Protein AF-A0A150H6I9-F1 (afdb_monomer)

Structure (mmCIF, N/CA/C/O backbone):
data_AF-A0A150H6I9-F1
#
_entry.id   AF-A0A150H6I9-F1
#
loop_
_atom_site.group_PDB
_atom_site.id
_atom_site.type_symbol
_atom_site.label_atom_id
_atom_site.label_alt_id
_atom_site.label_comp_id
_atom_site.label_asym_id
_atom_site.label_entity_id
_atom_site.label_seq_id
_atom_site.pdbx_PDB_ins_code
_atom_site.Cartn_x
_atom_site.Cartn_y
_atom_site.Cartn_z
_atom_site.occupancy
_atom_site.B_iso_or_equiv
_atom_site.auth_seq_id
_atom_site.auth_comp_id
_atom_site.auth_asym_id
_atom_site.auth_atom_id
_atom_site.pdbx_PDB_model_num
ATOM 1 N N . MET A 1 1 ? 2.394 -15.040 10.102 1.00 65.06 1 MET A N 1
ATOM 2 C CA . MET A 1 1 ? 3.497 -14.234 9.545 1.00 65.06 1 MET A CA 1
ATOM 3 C C . MET A 1 1 ? 4.115 -13.392 10.654 1.00 65.06 1 MET A C 1
ATOM 5 O O . MET A 1 1 ? 3.373 -12.734 11.379 1.00 65.06 1 MET A O 1
ATOM 9 N N . ILE A 1 2 ? 5.431 -13.483 10.847 1.00 77.44 2 ILE A N 1
ATOM 10 C CA . ILE A 1 2 ? 6.166 -12.735 11.880 1.00 77.44 2 ILE A CA 1
ATOM 11 C C . ILE A 1 2 ? 6.470 -11.337 11.330 1.00 77.44 2 ILE A C 1
ATOM 13 O O . ILE A 1 2 ? 6.772 -11.196 10.150 1.00 77.44 2 ILE A O 1
ATOM 17 N N . LYS A 1 3 ? 6.343 -10.303 12.168 1.00 82.38 3 LYS A N 1
ATOM 18 C CA . LYS A 1 3 ? 6.707 -8.933 11.793 1.00 82.38 3 LYS A CA 1
ATOM 19 C C . LYS A 1 3 ? 8.233 -8.855 11.637 1.00 82.38 3 LYS A C 1
ATOM 21 O O . LYS A 1 3 ? 8.908 -9.166 12.619 1.00 82.38 3 LYS A O 1
ATOM 26 N N . PRO A 1 4 ? 8.759 -8.433 10.479 1.00 81.88 4 PRO A N 1
ATOM 27 C CA . PRO A 1 4 ? 10.196 -8.332 10.296 1.00 81.88 4 PRO A CA 1
ATOM 28 C C . PRO A 1 4 ? 10.780 -7.176 11.121 1.00 81.88 4 PRO A C 1
ATOM 30 O O . PRO A 1 4 ? 10.082 -6.216 11.472 1.00 81.88 4 PRO A O 1
ATOM 33 N N . ASP A 1 5 ? 12.058 -7.301 11.462 1.00 80.50 5 ASP A N 1
ATOM 34 C CA . ASP A 1 5 ? 12.879 -6.290 12.140 1.00 80.50 5 ASP A CA 1
ATOM 35 C C . ASP A 1 5 ? 13.409 -5.214 11.174 1.00 80.50 5 ASP A C 1
ATOM 37 O O . ASP A 1 5 ? 13.926 -4.182 11.606 1.00 80.50 5 ASP A O 1
ATOM 41 N N . THR A 1 6 ? 13.224 -5.428 9.872 1.00 77.62 6 THR A N 1
ATOM 42 C CA . THR A 1 6 ? 13.636 -4.541 8.788 1.00 77.62 6 THR A CA 1
ATOM 43 C C . THR A 1 6 ? 12.728 -3.313 8.626 1.00 77.62 6 THR A C 1
ATOM 45 O O . THR A 1 6 ? 11.574 -3.272 9.057 1.00 77.62 6 THR A O 1
ATOM 48 N N . GLY A 1 7 ? 13.279 -2.246 8.036 1.00 77.12 7 GLY A N 1
ATOM 49 C CA . GLY A 1 7 ? 12.596 -0.959 7.878 1.00 77.12 7 GLY A CA 1
ATOM 50 C C . GLY A 1 7 ? 11.543 -0.932 6.755 1.00 77.12 7 GLY A C 1
ATOM 51 O O . GLY A 1 7 ? 11.503 -1.829 5.912 1.00 77.12 7 GLY A O 1
ATOM 52 N N . PRO A 1 8 ? 10.731 0.144 6.669 1.00 74.44 8 PRO A N 1
ATOM 53 C CA . PRO A 1 8 ? 9.598 0.260 5.742 1.00 74.44 8 PRO A CA 1
ATOM 54 C C . PRO A 1 8 ? 9.943 0.344 4.247 1.00 74.44 8 P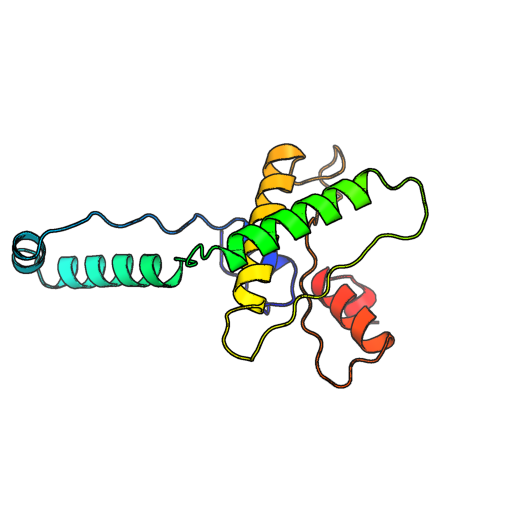RO A C 1
ATOM 56 O O . PRO A 1 8 ? 9.031 0.415 3.420 1.00 74.44 8 PRO A O 1
ATOM 59 N N . SER A 1 9 ? 11.236 0.352 3.924 1.00 83.88 9 SER A N 1
ATOM 60 C CA . SER A 1 9 ? 11.802 0.407 2.571 1.00 83.88 9 SER A CA 1
ATOM 61 C C . SER A 1 9 ? 12.476 -0.914 2.174 1.00 83.88 9 SER A C 1
ATOM 63 O O . SER A 1 9 ? 13.376 -0.912 1.344 1.00 83.88 9 SER A O 1
ATOM 65 N N . THR A 1 10 ? 12.087 -2.029 2.795 1.00 90.75 10 THR A N 1
ATOM 66 C CA . THR A 1 10 ? 12.560 -3.378 2.450 1.00 90.75 10 THR A CA 1
ATOM 67 C C . THR A 1 10 ? 11.425 -4.213 1.873 1.00 90.75 10 THR A C 1
ATOM 69 O O . THR A 1 10 ? 10.258 -4.018 2.238 1.00 90.75 10 THR A O 1
ATOM 72 N N . TYR A 1 11 ? 11.760 -5.164 1.001 1.00 92.44 11 TYR A N 1
ATOM 73 C CA . TYR A 1 11 ? 10.782 -6.095 0.450 1.00 92.44 11 TYR A CA 1
ATOM 74 C C . TYR A 1 11 ? 10.096 -6.916 1.546 1.00 92.44 11 TYR A C 1
ATOM 76 O O . TYR A 1 11 ? 8.877 -7.028 1.541 1.00 92.44 11 TYR A O 1
ATOM 84 N N . GLU A 1 12 ? 10.840 -7.426 2.529 1.00 91.19 12 GLU A N 1
ATOM 85 C CA . GLU A 1 12 ? 10.281 -8.226 3.628 1.00 91.19 12 GLU A CA 1
ATOM 86 C C . GLU A 1 12 ? 9.206 -7.465 4.409 1.00 91.19 12 GLU A C 1
ATOM 88 O O . GLU A 1 12 ? 8.133 -8.001 4.701 1.00 91.19 12 GLU A O 1
ATOM 93 N N . TRP A 1 13 ? 9.465 -6.191 4.719 1.00 91.56 13 TRP A N 1
ATOM 94 C CA . TRP A 1 13 ? 8.482 -5.343 5.377 1.00 91.56 13 TRP A CA 1
ATOM 95 C C . TRP A 1 13 ? 7.264 -5.075 4.493 1.00 91.56 13 TRP A C 1
ATOM 97 O O . TRP A 1 13 ? 6.126 -5.122 4.974 1.00 91.56 13 TRP A O 1
ATOM 107 N N . TRP A 1 14 ? 7.487 -4.796 3.207 1.00 93.94 14 TRP A N 1
ATOM 108 C CA . TRP A 1 14 ? 6.407 -4.585 2.249 1.00 93.94 14 TRP A CA 1
ATOM 109 C C . TRP A 1 14 ? 5.520 -5.827 2.123 1.00 93.94 14 TRP A C 1
ATOM 111 O O . TRP A 1 14 ? 4.311 -5.731 2.334 1.00 93.94 14 TRP A O 1
ATOM 121 N N . LYS A 1 15 ? 6.132 -6.996 1.906 1.00 93.19 15 LYS A N 1
ATOM 122 C CA . LYS A 1 15 ? 5.481 -8.308 1.877 1.00 93.19 15 LYS A CA 1
ATOM 123 C C . LYS A 1 15 ? 4.677 -8.543 3.151 1.00 93.19 15 LYS A C 1
ATOM 125 O O . LYS A 1 15 ? 3.491 -8.854 3.088 1.00 93.19 15 LYS A O 1
ATOM 130 N N . TYR A 1 16 ? 5.266 -8.283 4.321 1.00 92.50 16 TYR A N 1
ATOM 131 C CA . TYR A 1 16 ? 4.559 -8.406 5.595 1.00 92.50 16 TYR A CA 1
ATOM 132 C C . TYR A 1 16 ? 3.292 -7.533 5.657 1.00 92.50 16 TYR A C 1
ATOM 134 O O . TYR A 1 16 ? 2.239 -7.978 6.123 1.00 92.50 16 TYR A O 1
ATOM 142 N N . LEU A 1 17 ? 3.360 -6.281 5.204 1.00 91.81 17 LEU A N 1
ATOM 143 C CA . LEU A 1 17 ? 2.195 -5.393 5.182 1.00 91.81 17 LEU A CA 1
ATOM 144 C C . LEU A 1 17 ? 1.151 -5.804 4.137 1.00 91.81 17 LEU A C 1
ATOM 146 O O . LEU A 1 17 ? -0.052 -5.649 4.396 1.00 91.81 17 LEU A O 1
ATOM 150 N N . ALA A 1 18 ? 1.609 -6.293 2.986 1.00 92.56 18 ALA A N 1
ATOM 151 C CA . ALA A 1 18 ? 0.774 -6.694 1.866 1.00 92.56 18 ALA A CA 1
ATOM 152 C C . ALA A 1 18 ? 0.092 -8.030 2.131 1.00 92.56 18 ALA A C 1
ATOM 154 O O . ALA A 1 18 ? -1.051 -8.186 1.766 1.00 92.56 18 ALA A O 1
ATOM 155 N N . GLU A 1 19 ? 0.698 -8.973 2.835 1.00 91.38 19 GLU A N 1
ATOM 156 C CA . GLU A 1 19 ? 0.130 -10.324 2.969 1.00 91.38 19 GLU A CA 1
ATOM 157 C C . GLU A 1 19 ? -0.445 -10.597 4.361 1.00 91.38 19 GLU A C 1
ATOM 159 O O . GLU A 1 19 ? -1.087 -11.620 4.600 1.00 91.38 19 GLU A O 1
ATOM 164 N N . ARG A 1 20 ? -0.282 -9.669 5.317 1.00 89.75 20 ARG A N 1
ATOM 165 C CA . ARG A 1 20 ? -0.920 -9.824 6.630 1.00 89.75 20 ARG A CA 1
ATOM 166 C C . ARG A 1 20 ? -2.447 -9.844 6.487 1.00 89.75 20 ARG A C 1
ATOM 168 O O . ARG A 1 20 ? -2.989 -9.085 5.673 1.00 89.75 20 ARG A O 1
ATOM 175 N N . PRO A 1 21 ? -3.148 -10.613 7.340 1.00 85.88 21 PRO A N 1
ATOM 176 C CA . PRO A 1 21 ? -4.600 -10.576 7.403 1.00 85.88 21 PRO A CA 1
ATOM 177 C C . PRO A 1 21 ? -5.114 -9.156 7.646 1.00 85.88 21 PRO A C 1
ATOM 179 O O . PRO A 1 21 ? -4.613 -8.437 8.519 1.00 85.88 21 PRO A O 1
ATOM 182 N N . SER A 1 22 ? -6.142 -8.768 6.895 1.00 81.81 22 SER A N 1
ATOM 183 C CA . SER A 1 22 ? -6.861 -7.520 7.135 1.00 81.81 22 SER A CA 1
ATOM 184 C C . SER A 1 22 ? -7.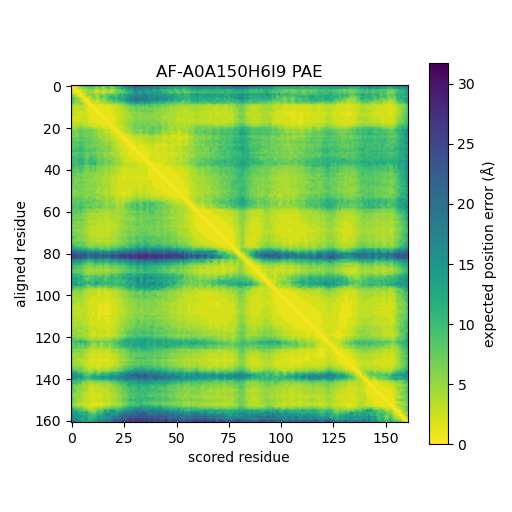484 -7.533 8.536 1.00 81.81 22 SER A C 1
ATOM 186 O O . SER A 1 22 ? -8.071 -8.545 8.930 1.00 81.81 22 SER A O 1
ATOM 188 N N . PRO A 1 23 ? -7.394 -6.434 9.309 1.00 84.12 23 PRO A N 1
ATOM 189 C CA . PRO A 1 23 ? -8.038 -6.359 10.613 1.00 84.12 23 PRO A CA 1
ATOM 190 C C . PRO A 1 23 ? -9.542 -6.609 10.501 1.00 84.12 23 PRO A C 1
ATOM 192 O O . PRO A 1 23 ? -10.257 -5.901 9.789 1.00 84.12 23 PRO A O 1
ATOM 195 N N . VAL A 1 24 ? -10.029 -7.616 11.225 1.00 88.12 24 VAL A N 1
ATOM 196 C CA . VAL A 1 24 ? -11.456 -7.938 11.248 1.00 88.12 24 VAL A CA 1
ATOM 197 C C . VAL A 1 24 ? -12.197 -6.823 11.969 1.00 88.12 24 VAL A C 1
ATOM 199 O O . VAL A 1 24 ? -11.795 -6.370 13.044 1.00 88.12 24 VAL A O 1
ATOM 202 N N . ARG A 1 25 ? -13.300 -6.378 11.368 1.00 90.56 25 ARG A N 1
ATOM 203 C CA . ARG A 1 25 ? -14.208 -5.447 12.022 1.00 90.56 25 ARG A CA 1
ATOM 204 C C . ARG A 1 25 ? -14.754 -6.101 13.297 1.00 90.56 25 ARG A C 1
ATOM 206 O O . ARG A 1 25 ? -15.431 -7.118 13.176 1.00 90.56 25 ARG A O 1
ATOM 213 N N . PRO A 1 26 ? -14.523 -5.526 14.490 1.00 92.44 26 PRO A N 1
ATOM 214 C CA . PRO A 1 26 ? -15.082 -6.080 15.713 1.00 92.44 26 PRO A CA 1
ATOM 215 C C . PRO A 1 26 ? -16.609 -6.001 15.688 1.00 92.44 26 PRO A C 1
ATOM 217 O O . PRO A 1 26 ? -17.191 -5.118 15.043 1.00 92.44 26 PRO A O 1
ATOM 220 N N . GLU A 1 27 ? -17.250 -6.907 16.423 1.00 93.25 27 GLU A N 1
ATOM 221 C CA . GLU A 1 27 ? -18.698 -6.908 16.614 1.00 93.25 27 GLU A CA 1
ATOM 222 C C . GLU A 1 27 ? -19.186 -5.528 17.080 1.00 93.25 27 GLU A C 1
ATOM 224 O O . GLU A 1 27 ? -18.569 -4.872 17.921 1.00 93.25 27 GLU A O 1
ATOM 229 N N . ARG A 1 28 ? -20.305 -5.050 16.527 1.00 93.56 28 ARG A N 1
ATOM 230 C CA . ARG A 1 28 ? -20.868 -3.755 16.923 1.00 93.56 28 ARG A CA 1
ATOM 231 C C . ARG A 1 28 ? -21.695 -3.902 18.198 1.00 93.56 28 ARG A C 1
ATOM 233 O O . ARG A 1 28 ? -22.909 -4.059 18.134 1.00 93.56 28 ARG A O 1
ATOM 240 N N . LEU A 1 29 ? -21.044 -3.775 19.348 1.00 95.19 29 LEU A N 1
ATOM 241 C CA . LEU A 1 29 ? -21.738 -3.750 20.634 1.00 95.19 29 LEU A CA 1
ATOM 242 C C . LEU A 1 29 ? -22.448 -2.408 20.861 1.00 95.19 29 LEU A C 1
ATOM 244 O O . LEU A 1 29 ? -21.866 -1.335 20.669 1.00 95.19 29 LEU A O 1
ATOM 248 N N . SER A 1 30 ? -23.692 -2.468 21.327 1.00 95.25 30 SER A N 1
ATOM 249 C CA . SER A 1 30 ? -24.442 -1.316 21.831 1.00 95.25 30 SER A CA 1
ATOM 250 C C . SER A 1 30 ? -23.813 -0.747 23.107 1.00 95.25 30 SER A C 1
ATOM 252 O O . SER A 1 30 ? -23.065 -1.417 23.822 1.00 95.25 30 SER A O 1
ATOM 254 N N . MET A 1 31 ? -24.174 0.488 23.463 1.00 93.50 31 MET A N 1
ATOM 255 C CA . MET A 1 31 ? -23.704 1.108 24.708 1.00 93.50 31 MET A CA 1
ATOM 256 C C . MET A 1 31 ? -24.086 0.309 25.961 1.00 93.50 31 MET A C 1
ATOM 258 O O . MET A 1 31 ? -23.327 0.307 26.929 1.00 93.50 31 MET A O 1
ATOM 262 N N . ALA A 1 32 ? -25.235 -0.375 25.952 1.00 96.12 32 ALA A N 1
ATOM 263 C CA . ALA A 1 32 ? -25.650 -1.248 27.048 1.00 96.12 32 ALA A CA 1
ATOM 264 C C . ALA A 1 32 ? -24.744 -2.484 27.149 1.00 96.12 32 ALA A C 1
ATOM 266 O O . ALA A 1 32 ? -24.216 -2.757 28.224 1.00 96.12 32 ALA A O 1
ATOM 267 N N . GLN A 1 33 ? -24.474 -3.151 26.023 1.00 96.44 33 GLN A N 1
ATOM 268 C CA . GLN A 1 33 ? -23.568 -4.304 25.968 1.00 96.44 33 GLN A CA 1
ATOM 269 C C . GLN A 1 33 ? -22.147 -3.929 26.407 1.00 96.44 33 GLN A C 1
ATOM 271 O O . GLN A 1 33 ? -21.556 -4.626 27.221 1.00 96.44 33 GLN A O 1
ATOM 276 N N . ILE A 1 34 ? -21.624 -2.776 25.973 1.00 93.38 34 ILE A N 1
ATOM 277 C CA . ILE A 1 34 ? -20.289 -2.293 26.376 1.00 93.38 34 ILE A CA 1
ATOM 278 C C . ILE A 1 34 ? -20.202 -2.032 27.889 1.00 93.38 34 ILE A C 1
ATOM 280 O O . ILE A 1 34 ? -19.137 -2.203 28.488 1.00 93.38 34 ILE A O 1
ATOM 284 N N . ARG A 1 35 ? -21.292 -1.572 28.515 1.00 94.31 35 ARG A N 1
ATOM 285 C CA . ARG A 1 35 ? -21.358 -1.366 29.971 1.00 94.31 35 ARG A CA 1
ATOM 286 C C . ARG A 1 35 ? -21.483 -2.674 30.751 1.00 94.31 35 ARG A C 1
ATOM 288 O O . ARG A 1 35 ? -21.041 -2.699 31.890 1.00 94.31 35 ARG A O 1
ATOM 295 N N . ALA A 1 36 ? -22.054 -3.712 30.146 1.00 96.19 36 ALA A N 1
ATOM 296 C CA . ALA A 1 36 ? -22.189 -5.033 30.751 1.00 96.19 36 ALA A CA 1
ATOM 297 C C . ALA A 1 36 ? -20.894 -5.867 30.695 1.00 96.19 36 ALA A C 1
ATOM 299 O O . ALA A 1 36 ? -20.778 -6.846 31.423 1.00 96.19 36 ALA A O 1
ATOM 300 N N . LEU A 1 37 ? -19.924 -5.491 29.850 1.00 96.00 37 LEU A N 1
ATOM 301 C CA . LEU A 1 37 ? -18.620 -6.153 29.797 1.00 96.00 37 LEU A CA 1
ATOM 302 C C . LEU A 1 37 ? -17.853 -5.979 31.110 1.00 96.00 37 LEU A C 1
ATOM 304 O O . LEU A 1 37 ? -17.780 -4.876 31.659 1.00 96.00 37 LEU A O 1
ATOM 308 N N . ASP A 1 38 ? -17.174 -7.042 31.534 1.00 96.44 38 ASP A N 1
ATOM 309 C CA . ASP A 1 38 ? -16.157 -6.934 32.571 1.00 96.44 38 ASP A CA 1
ATOM 310 C C . ASP A 1 38 ? -14.958 -6.075 32.110 1.00 96.44 38 ASP A C 1
ATOM 312 O O . ASP A 1 38 ? -14.819 -5.670 30.948 1.00 96.44 38 ASP A O 1
ATOM 316 N N . THR A 1 39 ? -14.054 -5.779 33.044 1.00 95.50 39 THR A N 1
ATOM 317 C CA . THR A 1 39 ? -12.916 -4.883 32.790 1.00 95.50 39 THR A CA 1
ATOM 318 C C . THR A 1 39 ? -11.943 -5.437 31.741 1.00 95.50 39 THR A C 1
ATOM 320 O O . THR A 1 39 ? -11.378 -4.664 30.959 1.00 95.50 39 THR A O 1
ATOM 323 N N . VAL A 1 40 ? -11.732 -6.755 31.706 1.00 96.75 40 VAL A N 1
ATOM 324 C CA . VAL A 1 40 ? -10.805 -7.411 30.772 1.00 96.75 40 VAL A CA 1
ATOM 325 C C . VAL A 1 40 ? -11.413 -7.423 29.373 1.00 96.75 40 VAL A C 1
ATOM 327 O O . VAL A 1 40 ? -10.777 -6.934 28.434 1.00 96.75 40 VAL A O 1
ATOM 330 N N . ALA A 1 41 ? -12.661 -7.869 29.247 1.00 95.62 41 ALA A N 1
ATOM 331 C CA . ALA A 1 41 ? -13.405 -7.902 27.995 1.00 95.62 41 ALA A CA 1
ATOM 332 C C . ALA A 1 41 ? -13.566 -6.498 27.393 1.00 95.62 41 ALA A C 1
ATOM 334 O O . ALA A 1 41 ? -13.368 -6.297 26.194 1.00 95.62 41 ALA A O 1
ATOM 335 N N . ARG A 1 42 ? -13.821 -5.479 28.223 1.00 94.62 42 ARG A N 1
ATOM 336 C CA . ARG A 1 42 ? -13.907 -4.083 27.769 1.00 94.62 42 ARG A CA 1
ATOM 337 C C . ARG A 1 42 ? -12.575 -3.555 27.230 1.00 94.62 42 ARG A C 1
ATOM 339 O O . ARG A 1 42 ? -12.564 -2.833 26.229 1.00 94.62 42 ARG A O 1
ATOM 346 N N . ARG A 1 43 ? -11.452 -3.887 27.878 1.00 95.00 43 ARG A N 1
ATOM 347 C CA . ARG A 1 43 ? -10.108 -3.524 27.388 1.00 95.00 43 ARG A CA 1
ATOM 348 C C . ARG A 1 43 ? -9.800 -4.216 26.071 1.00 95.00 43 ARG A C 1
ATOM 350 O O . ARG A 1 43 ? -9.250 -3.576 25.173 1.00 95.00 43 ARG A O 1
ATOM 357 N N . ASP A 1 44 ? -10.163 -5.487 25.956 1.00 95.12 44 ASP A N 1
ATOM 358 C CA . ASP A 1 44 ? -9.907 -6.250 24.747 1.00 95.12 44 ASP A CA 1
ATOM 359 C C . ASP A 1 44 ? -10.737 -5.752 23.561 1.00 95.12 44 ASP A C 1
ATOM 361 O O . ASP A 1 44 ? -10.178 -5.391 22.524 1.00 95.12 44 ASP A O 1
ATOM 365 N N . TYR A 1 45 ? -12.039 -5.550 23.768 1.00 95.06 45 TYR A N 1
ATOM 366 C CA . TYR A 1 45 ? -12.916 -4.904 22.795 1.00 95.06 45 TYR A CA 1
ATOM 367 C C . TYR A 1 45 ? -12.385 -3.525 22.368 1.00 95.06 45 TYR A C 1
ATOM 369 O O . TYR A 1 45 ? -12.358 -3.182 21.184 1.00 95.06 45 TYR A O 1
ATOM 377 N N . GLY A 1 46 ? -11.881 -2.734 23.323 1.00 94.00 46 GLY A N 1
ATOM 378 C CA . GLY A 1 46 ? -11.227 -1.456 23.046 1.00 94.00 46 GLY A CA 1
ATOM 379 C C . GLY A 1 46 ? -9.971 -1.582 22.176 1.00 94.00 46 GLY A C 1
ATOM 380 O O . GLY A 1 46 ? -9.766 -0.748 21.293 1.00 94.00 46 GLY A O 1
ATOM 381 N N . ARG A 1 47 ? -9.140 -2.610 22.387 1.00 92.56 47 ARG A N 1
ATOM 382 C CA . ARG A 1 47 ? -7.973 -2.905 21.535 1.00 92.56 47 ARG A CA 1
ATOM 383 C C . ARG A 1 47 ? -8.389 -3.289 20.121 1.00 92.56 47 ARG A C 1
ATOM 385 O O . ARG A 1 47 ? -7.832 -2.739 19.173 1.00 92.56 47 ARG A O 1
ATOM 392 N N . GLN A 1 48 ? -9.360 -4.189 19.977 1.00 92.88 48 GLN A N 1
ATOM 393 C CA . GLN A 1 48 ? -9.852 -4.628 18.669 1.00 92.88 48 GLN A CA 1
ATOM 394 C C . GLN A 1 48 ? -10.413 -3.446 17.866 1.00 92.88 48 GLN A C 1
ATOM 396 O O . GLN A 1 48 ? -10.058 -3.259 16.704 1.00 92.88 48 GLN A O 1
ATOM 401 N N . ARG A 1 49 ? -11.207 -2.577 18.509 1.00 93.69 49 ARG A N 1
ATOM 402 C CA . ARG A 1 49 ? -11.729 -1.351 17.882 1.00 93.69 49 ARG A CA 1
ATOM 403 C C . ARG A 1 49 ? -10.642 -0.388 17.429 1.00 93.69 49 ARG A C 1
ATOM 405 O O . ARG A 1 49 ? -10.764 0.148 16.335 1.00 93.69 49 ARG A O 1
ATOM 412 N N . ARG A 1 50 ? -9.604 -0.156 18.239 1.00 91.56 50 ARG A N 1
ATOM 413 C CA . ARG A 1 50 ? -8.480 0.717 17.849 1.00 91.56 50 ARG A CA 1
ATOM 414 C C . ARG A 1 50 ? -7.749 0.159 16.635 1.00 91.56 50 ARG A C 1
ATOM 416 O O . ARG A 1 50 ? -7.637 0.866 15.644 1.00 91.56 50 ARG A O 1
ATOM 423 N N . ARG A 1 51 ? -7.375 -1.125 16.678 1.00 90.12 51 ARG A N 1
ATOM 424 C CA . ARG A 1 51 ? -6.711 -1.811 15.557 1.00 90.12 51 ARG A CA 1
ATOM 425 C C . ARG A 1 51 ? -7.530 -1.740 14.271 1.00 90.12 51 ARG A C 1
ATOM 427 O O . ARG A 1 51 ? -6.973 -1.507 13.206 1.00 90.12 51 ARG A O 1
ATOM 434 N N . TRP A 1 52 ? -8.848 -1.927 14.368 1.00 90.62 52 TRP A N 1
ATOM 435 C CA . TRP A 1 52 ? -9.725 -1.789 13.211 1.00 90.62 52 TRP A CA 1
ATOM 436 C C . TRP A 1 52 ? -9.789 -0.339 12.719 1.00 90.62 52 TRP A C 1
ATOM 438 O O . TRP A 1 52 ? -9.566 -0.112 11.537 1.00 90.62 52 TRP A O 1
ATOM 448 N N . HIS A 1 53 ? -10.010 0.650 13.593 1.00 89.38 53 HIS A N 1
ATOM 449 C CA . HIS A 1 53 ? -10.062 2.063 13.191 1.00 89.38 53 HIS A CA 1
ATOM 450 C C . HIS A 1 53 ? -8.760 2.560 12.547 1.00 89.38 53 HIS A C 1
ATOM 452 O O . HIS A 1 53 ? -8.825 3.291 11.566 1.00 89.38 53 HIS A O 1
ATOM 458 N N . GLU A 1 54 ? -7.600 2.138 13.053 1.00 85.75 54 GLU A 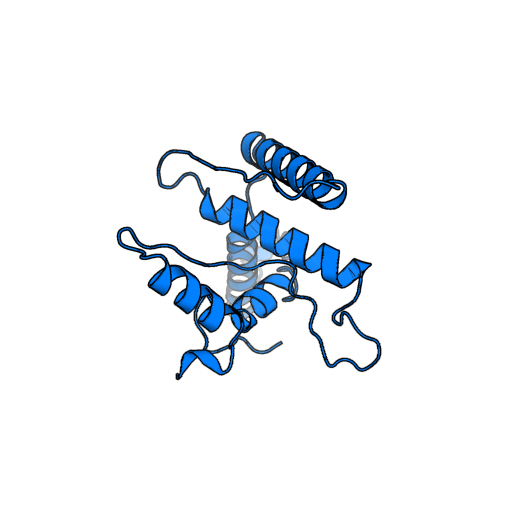N 1
ATOM 459 C CA . GLU A 1 54 ? -6.280 2.460 12.484 1.00 85.75 54 GLU A CA 1
ATOM 460 C C . GLU A 1 54 ? -6.091 1.910 11.061 1.00 85.75 54 GLU 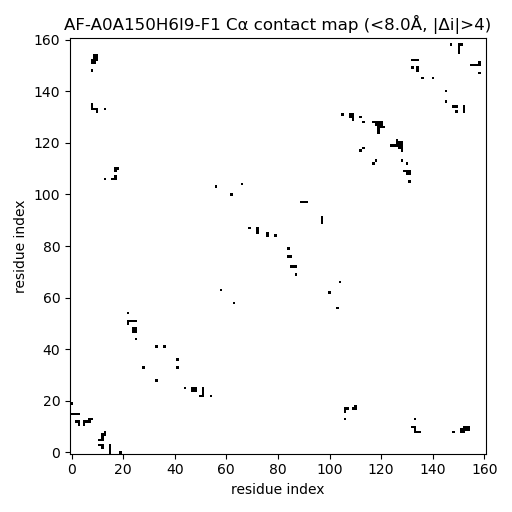A C 1
ATOM 462 O O . GLU A 1 54 ? -5.243 2.395 10.318 1.00 85.75 54 GLU A O 1
ATOM 467 N N . SER A 1 55 ? -6.878 0.902 10.672 1.00 82.69 55 SER A N 1
ATOM 468 C CA . SER A 1 55 ? -6.802 0.270 9.351 1.00 82.69 55 SER A CA 1
ATOM 469 C C . SER A 1 55 ? -7.763 0.850 8.312 1.00 82.69 55 SER A C 1
ATOM 471 O O . SER A 1 55 ? -7.675 0.495 7.137 1.00 82.69 55 SER A O 1
ATOM 473 N N . ILE A 1 56 ? -8.694 1.721 8.714 1.00 83.69 56 ILE A N 1
ATOM 474 C CA . ILE A 1 56 ? -9.706 2.260 7.802 1.00 83.69 56 ILE A CA 1
ATOM 475 C C . ILE A 1 56 ? -9.090 3.381 6.970 1.00 83.69 56 ILE A C 1
ATOM 477 O O . ILE A 1 56 ? -8.821 4.470 7.475 1.00 83.69 56 ILE A O 1
ATOM 481 N N . LEU A 1 57 ? -8.963 3.142 5.668 1.00 80.38 57 LEU A N 1
ATOM 482 C CA . LEU A 1 57 ? -8.777 4.207 4.692 1.00 80.38 57 LEU A CA 1
ATOM 483 C C . LEU A 1 57 ? -10.149 4.780 4.309 1.00 80.38 57 LEU A C 1
ATOM 485 O O . LEU A 1 57 ? -11.037 4.044 3.871 1.00 80.38 57 LEU A O 1
ATOM 489 N N . LEU A 1 58 ? -10.331 6.093 4.451 1.00 82.31 58 LEU A N 1
ATOM 490 C CA . LEU A 1 58 ? -11.537 6.758 3.961 1.00 82.31 58 LEU A CA 1
ATOM 491 C C . LEU A 1 58 ? -11.523 6.765 2.428 1.00 82.31 58 LEU A C 1
ATOM 493 O O . LEU A 1 58 ? -10.673 7.400 1.810 1.00 82.31 58 LEU A O 1
ATOM 497 N N . ARG A 1 59 ? -12.484 6.068 1.814 1.00 82.19 59 ARG A N 1
ATOM 498 C CA . ARG A 1 59 ? -12.681 6.049 0.358 1.00 82.19 59 ARG A CA 1
ATOM 499 C C . ARG A 1 59 ? -13.378 7.328 -0.098 1.00 82.19 59 ARG A C 1
ATOM 501 O O . ARG A 1 59 ? -14.581 7.337 -0.347 1.00 82.19 59 ARG A O 1
ATOM 508 N N . THR A 1 60 ? -12.633 8.424 -0.142 1.00 87.94 60 THR A N 1
ATOM 509 C CA . THR A 1 60 ? -13.130 9.679 -0.713 1.00 87.94 60 THR A CA 1
ATOM 510 C C . THR A 1 60 ? -13.198 9.576 -2.242 1.00 87.94 60 THR A C 1
ATOM 512 O O . THR A 1 60 ? -12.468 8.773 -2.830 1.00 87.94 60 THR A O 1
ATOM 515 N N . PRO A 1 61 ? -14.022 10.393 -2.923 1.00 90.00 61 PRO A N 1
ATOM 516 C CA . PRO A 1 61 ? -14.052 10.423 -4.387 1.00 90.00 61 PRO A CA 1
ATOM 517 C C . PRO A 1 61 ? -12.675 10.670 -5.023 1.00 90.00 61 PRO A C 1
ATOM 519 O O . PRO A 1 61 ? -12.383 10.137 -6.086 1.00 90.00 61 PRO A O 1
ATOM 522 N N . GLN A 1 62 ? -11.812 11.448 -4.364 1.00 87.38 62 GLN A N 1
ATOM 523 C CA . GLN A 1 62 ? -10.446 11.715 -4.817 1.00 87.38 62 GLN A CA 1
ATOM 524 C C . GLN A 1 62 ? -9.568 10.459 -4.766 1.00 87.38 62 GLN A C 1
ATOM 526 O O . GLN A 1 62 ? -8.833 10.204 -5.712 1.00 87.38 62 GLN A O 1
ATOM 531 N N . VAL A 1 63 ? -9.666 9.667 -3.691 1.00 87.88 63 VAL A N 1
ATOM 532 C CA . VAL A 1 63 ? -8.939 8.392 -3.558 1.00 87.88 63 VAL A CA 1
ATOM 533 C C . VAL A 1 63 ? -9.396 7.394 -4.619 1.00 87.88 63 VAL A C 1
ATOM 535 O O . VAL A 1 63 ? -8.567 6.718 -5.213 1.00 87.88 63 VAL A O 1
ATOM 538 N N . VAL A 1 64 ? -10.706 7.316 -4.872 1.00 90.50 64 VAL A N 1
ATOM 539 C CA . VAL A 1 64 ? -11.261 6.423 -5.900 1.00 90.50 64 VAL A CA 1
ATOM 540 C C . VAL A 1 64 ? -10.722 6.795 -7.280 1.00 90.50 64 VAL A C 1
ATOM 542 O O . VAL A 1 64 ? -10.132 5.944 -7.933 1.00 90.50 64 VAL A O 1
ATOM 545 N N . ARG A 1 65 ? -10.808 8.074 -7.664 1.00 91.06 65 ARG A N 1
ATOM 546 C CA . ARG A 1 65 ? -10.281 8.553 -8.952 1.00 91.06 65 ARG A CA 1
ATOM 547 C C . ARG A 1 65 ? -8.778 8.337 -9.099 1.00 91.06 65 ARG A C 1
ATOM 549 O O . ARG A 1 65 ? -8.323 7.972 -10.172 1.00 91.06 65 ARG A O 1
ATOM 556 N N . ALA A 1 66 ? -8.005 8.564 -8.034 1.00 90.44 66 ALA A N 1
ATOM 557 C CA . ALA A 1 66 ? -6.565 8.327 -8.067 1.00 90.44 66 ALA A CA 1
ATOM 558 C C . ALA A 1 66 ? -6.246 6.842 -8.297 1.00 90.44 66 ALA A C 1
ATOM 560 O O . ALA A 1 66 ? -5.336 6.534 -9.056 1.00 90.44 66 ALA A O 1
ATOM 561 N N . ASN A 1 67 ? -7.001 5.931 -7.675 1.00 91.69 67 ASN A N 1
ATOM 562 C CA . ASN A 1 67 ? -6.832 4.497 -7.899 1.00 91.69 67 ASN A CA 1
ATOM 563 C C . ASN A 1 67 ? -7.206 4.093 -9.332 1.00 91.69 67 ASN A C 1
ATOM 565 O O . ASN A 1 67 ? -6.429 3.378 -9.947 1.00 91.69 67 ASN A O 1
ATOM 569 N N . GLU A 1 68 ? -8.328 4.587 -9.867 1.00 93.50 68 GLU A N 1
ATOM 570 C CA . GLU A 1 68 ? -8.754 4.324 -11.255 1.00 93.50 68 GLU A CA 1
ATOM 571 C C . GLU A 1 68 ? -7.676 4.768 -12.258 1.00 93.50 68 GLU A C 1
ATOM 573 O O . GLU A 1 68 ? -7.264 3.996 -13.112 1.00 93.50 68 GLU A O 1
ATOM 578 N N . GLN A 1 69 ? -7.123 5.974 -12.089 1.00 93.50 69 GLN A N 1
ATOM 579 C CA . GLN A 1 69 ? -6.050 6.478 -12.955 1.00 93.50 69 GLN A CA 1
ATOM 580 C C . GLN A 1 69 ? -4.746 5.675 -12.851 1.00 93.50 69 GLN A C 1
ATOM 582 O O . GLN A 1 69 ? -3.981 5.618 -13.815 1.00 93.50 69 GLN A O 1
ATOM 587 N N . LEU A 1 70 ? -4.448 5.112 -11.676 1.00 93.50 70 LEU A N 1
ATOM 588 C CA . LEU A 1 70 ? -3.291 4.237 -11.500 1.00 93.50 70 LEU A CA 1
ATOM 589 C C . LEU A 1 70 ? -3.517 2.879 -12.171 1.00 93.50 70 LEU A C 1
ATOM 591 O O . LEU A 1 70 ? -2.586 2.385 -12.801 1.00 93.50 70 LEU A O 1
ATOM 595 N N . ASP A 1 71 ? -4.727 2.320 -12.071 1.00 93.81 71 ASP A N 1
ATOM 596 C CA . ASP A 1 71 ? -5.101 1.076 -12.752 1.00 93.81 71 ASP A CA 1
ATOM 597 C C . ASP A 1 71 ? -4.979 1.248 -14.278 1.00 93.81 71 ASP A C 1
ATOM 599 O O . ASP A 1 71 ? -4.227 0.503 -14.904 1.00 93.81 71 ASP A O 1
ATOM 603 N N . ASP A 1 72 ? -5.576 2.305 -14.847 1.00 92.50 72 ASP A N 1
ATOM 604 C CA . ASP A 1 72 ? -5.489 2.619 -16.284 1.00 92.50 72 ASP A CA 1
ATOM 605 C C . ASP A 1 72 ? -4.030 2.753 -16.764 1.00 92.50 72 ASP A C 1
ATOM 607 O O . ASP A 1 72 ? -3.664 2.316 -17.857 1.00 92.50 72 ASP A O 1
ATOM 611 N N . LEU A 1 73 ? -3.168 3.381 -15.952 1.00 92.19 73 LEU A N 1
ATOM 612 C CA . LEU A 1 73 ? -1.758 3.574 -16.291 1.00 92.19 73 LEU A CA 1
ATOM 613 C C . LEU A 1 73 ? -0.961 2.266 -16.239 1.00 92.19 73 LEU A C 1
ATOM 615 O O . LEU A 1 73 ? -0.051 2.083 -17.052 1.00 92.19 73 LEU A O 1
ATOM 619 N N . LEU A 1 74 ? -1.245 1.387 -15.275 1.00 90.69 74 LEU A N 1
ATOM 620 C CA . LEU A 1 74 ? -0.584 0.085 -15.191 1.00 90.69 74 LEU A CA 1
ATOM 621 C C . LEU A 1 74 ? -1.015 -0.819 -16.345 1.00 90.69 74 LEU A C 1
ATOM 623 O O . LEU A 1 74 ? -0.136 -1.359 -17.012 1.00 90.69 74 LEU A O 1
ATOM 627 N N . GLU A 1 75 ? -2.313 -0.889 -16.644 1.00 89.44 75 GLU A N 1
ATOM 628 C CA . GLU A 1 75 ? -2.847 -1.656 -17.778 1.00 89.44 75 GLU A CA 1
ATOM 629 C C . GLU A 1 75 ? -2.240 -1.169 -19.105 1.00 89.44 75 GLU A C 1
ATOM 631 O O . GLU A 1 75 ? -1.664 -1.947 -19.867 1.00 89.44 75 GLU A O 1
ATOM 636 N N . ALA A 1 76 ? -2.209 0.150 -19.329 1.00 87.44 76 ALA A N 1
ATOM 637 C CA . ALA A 1 76 ? -1.568 0.722 -20.514 1.00 87.44 76 ALA A CA 1
ATOM 638 C C . ALA A 1 76 ? -0.062 0.399 -20.609 1.00 87.44 76 ALA A C 1
ATOM 640 O O . ALA A 1 76 ? 0.483 0.295 -21.710 1.00 87.44 76 ALA A O 1
ATOM 641 N N . ASN A 1 77 ? 0.629 0.260 -19.473 1.00 88.31 77 ASN A N 1
ATOM 642 C CA . ASN A 1 77 ? 2.048 -0.100 -19.427 1.00 88.31 77 ASN A CA 1
ATOM 643 C C . ASN A 1 77 ? 2.302 -1.599 -19.651 1.00 88.31 77 ASN A C 1
ATOM 645 O O . ASN A 1 77 ? 3.405 -1.948 -20.086 1.00 88.31 77 ASN A O 1
ATOM 649 N N . GLU A 1 78 ? 1.338 -2.468 -19.345 1.00 83.88 78 GLU A N 1
ATOM 650 C CA . GLU A 1 78 ? 1.402 -3.903 -19.647 1.00 83.88 78 GLU A CA 1
ATOM 651 C C . GLU A 1 78 ? 1.263 -4.150 -21.154 1.00 83.88 78 GLU A C 1
ATOM 653 O O . GLU A 1 78 ? 2.057 -4.899 -21.728 1.00 83.88 78 GLU A O 1
ATOM 658 N N . ASP A 1 79 ? 0.355 -3.424 -21.809 1.00 78.00 79 ASP A N 1
ATOM 659 C CA . ASP A 1 79 ? 0.107 -3.519 -23.254 1.00 78.00 79 ASP A CA 1
ATOM 660 C C . ASP A 1 79 ? 1.130 -2.756 -24.118 1.00 78.00 79 ASP A C 1
ATOM 662 O O . ASP A 1 79 ? 1.184 -2.905 -25.347 1.00 78.00 79 ASP A O 1
ATOM 666 N N . ALA A 1 80 ? 1.966 -1.911 -23.506 1.00 73.31 80 ALA A N 1
ATOM 667 C CA . ALA A 1 80 ? 2.928 -1.087 -24.225 1.00 73.31 80 ALA A CA 1
ATOM 668 C C . ALA A 1 80 ? 4.037 -1.930 -24.889 1.00 73.31 80 ALA A C 1
ATOM 670 O O . ALA A 1 80 ? 5.025 -2.321 -24.269 1.00 73.31 80 ALA A O 1
ATOM 671 N N . VAL A 1 81 ? 3.937 -2.105 -26.212 1.00 61.03 81 VAL A N 1
ATOM 672 C CA . VAL A 1 81 ? 4.973 -2.732 -27.066 1.00 61.03 81 VAL A CA 1
ATOM 673 C C . VAL A 1 81 ? 6.239 -1.856 -27.187 1.00 61.03 81 VAL A C 1
ATOM 675 O O . VAL A 1 81 ? 7.311 -2.326 -27.571 1.00 61.03 81 VAL A O 1
ATOM 678 N N . THR A 1 82 ? 6.140 -0.560 -26.867 1.00 56.94 82 THR A N 1
ATOM 679 C CA . THR A 1 82 ? 7.239 0.411 -27.012 1.0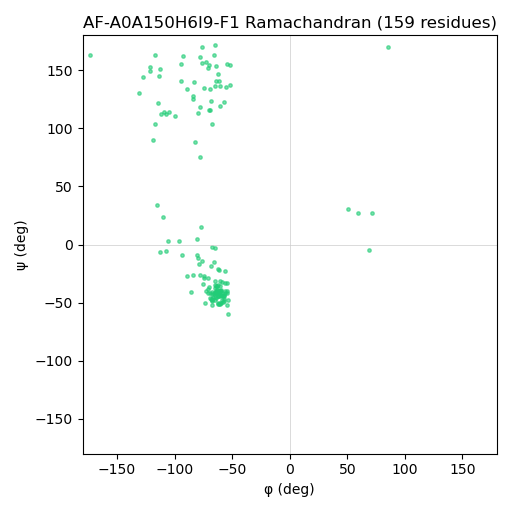0 56.94 82 THR A CA 1
ATOM 680 C C . THR A 1 82 ? 8.044 0.591 -25.719 1.00 56.94 82 THR A C 1
ATOM 682 O O . THR A 1 82 ? 7.553 0.369 -24.618 1.00 56.94 82 THR A O 1
ATOM 685 N N . ARG A 1 83 ? 9.309 1.025 -25.838 1.00 59.94 83 ARG A N 1
ATOM 686 C CA . ARG A 1 83 ? 10.267 1.118 -24.714 1.00 59.94 83 ARG A CA 1
ATOM 687 C C . ARG A 1 83 ? 9.923 2.146 -23.626 1.00 59.94 83 ARG A C 1
ATOM 689 O O . ARG A 1 83 ? 10.560 2.106 -22.576 1.00 59.94 83 ARG A O 1
ATOM 696 N N . VAL A 1 84 ? 9.004 3.085 -23.864 1.00 71.31 84 VAL A N 1
ATOM 697 C CA . VAL A 1 84 ? 8.704 4.156 -22.901 1.00 71.31 84 VAL A CA 1
ATOM 698 C C . VAL A 1 84 ? 7.445 3.798 -22.126 1.00 71.31 84 VAL A C 1
ATOM 700 O O . VAL A 1 84 ? 6.350 3.818 -22.676 1.00 71.31 84 VAL A O 1
ATOM 703 N N . ARG A 1 85 ? 7.615 3.498 -20.837 1.00 81.56 85 ARG A N 1
ATOM 704 C CA . ARG A 1 85 ? 6.511 3.303 -19.894 1.00 81.56 85 ARG A CA 1
ATOM 705 C C . ARG A 1 85 ? 6.139 4.635 -19.254 1.00 81.56 85 ARG A C 1
A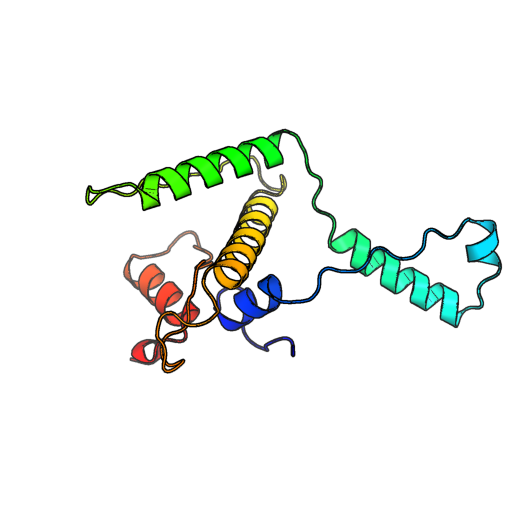TOM 707 O O . ARG A 1 85 ? 7.024 5.389 -18.841 1.00 81.56 85 ARG A O 1
ATOM 714 N N . ALA A 1 86 ? 4.846 4.927 -19.193 1.00 83.31 86 ALA A N 1
ATOM 715 C CA . ALA A 1 86 ? 4.336 6.130 -18.550 1.00 83.31 86 ALA A CA 1
ATOM 716 C C . ALA A 1 86 ? 4.491 6.035 -17.024 1.00 83.31 86 ALA A C 1
ATOM 718 O O . ALA A 1 86 ? 4.469 4.945 -16.449 1.00 83.31 86 ALA A O 1
ATOM 719 N N . ALA A 1 87 ? 4.623 7.186 -16.365 1.00 89.06 87 ALA A N 1
ATOM 720 C CA . ALA A 1 87 ? 4.696 7.295 -14.912 1.00 89.06 87 ALA A CA 1
ATOM 721 C C . ALA A 1 87 ? 3.665 8.309 -14.401 1.00 89.06 87 ALA A C 1
ATOM 723 O O . ALA A 1 87 ? 3.423 9.332 -15.042 1.00 89.06 87 ALA A O 1
ATOM 724 N N . ALA A 1 88 ? 3.087 8.036 -13.231 1.00 90.25 88 ALA A N 1
ATOM 725 C CA . ALA A 1 88 ? 2.177 8.948 -12.547 1.00 90.25 88 ALA A CA 1
ATOM 726 C C . ALA A 1 88 ? 2.923 9.813 -11.523 1.00 90.25 88 ALA A C 1
ATOM 728 O O . ALA A 1 88 ? 3.772 9.322 -10.778 1.00 90.25 88 ALA A O 1
ATOM 729 N N . ALA A 1 89 ? 2.543 11.088 -11.429 1.00 90.94 89 ALA A N 1
ATOM 730 C CA . ALA A 1 89 ? 2.922 11.971 -10.331 1.00 90.94 89 ALA A CA 1
ATOM 731 C C . ALA A 1 89 ? 1.665 12.345 -9.534 1.00 90.94 89 ALA A C 1
ATOM 733 O O . ALA A 1 89 ? 0.717 12.896 -10.089 1.00 90.94 89 ALA A O 1
ATOM 734 N N . ILE A 1 90 ? 1.656 12.043 -8.232 1.00 88.38 90 ILE A N 1
ATOM 735 C CA . ILE A 1 90 ? 0.535 12.349 -7.334 1.00 88.38 90 ILE A CA 1
ATOM 736 C C . ILE A 1 90 ? 0.939 13.501 -6.420 1.00 88.38 90 ILE A C 1
ATOM 738 O O . ILE A 1 90 ? 1.790 13.336 -5.544 1.00 88.38 90 ILE A O 1
ATOM 742 N N . ASP A 1 91 ? 0.289 14.650 -6.599 1.00 87.81 91 ASP A N 1
ATOM 743 C CA . ASP A 1 91 ? 0.523 15.853 -5.804 1.00 87.81 91 ASP A CA 1
ATOM 744 C C . ASP A 1 91 ? -0.741 16.337 -5.076 1.00 87.81 91 ASP A C 1
ATOM 746 O O . ASP A 1 91 ? -1.874 16.117 -5.503 1.00 87.81 91 ASP A O 1
ATOM 750 N N . ALA A 1 92 ? -0.525 16.948 -3.916 1.00 82.69 92 ALA A N 1
ATOM 751 C CA . ALA A 1 92 ? -1.515 17.503 -3.002 1.00 82.69 92 ALA A CA 1
ATOM 752 C C . ALA A 1 92 ? -0.768 18.239 -1.874 1.00 82.69 92 ALA A C 1
ATOM 754 O O . ALA A 1 92 ? 0.395 17.931 -1.598 1.00 82.69 92 ALA A O 1
ATOM 755 N N . PRO A 1 93 ? -1.425 19.110 -1.098 1.00 84.19 93 PRO A N 1
ATOM 756 C CA . PRO A 1 93 ? -0.846 19.640 0.133 1.00 84.19 93 PRO A CA 1
ATOM 757 C C . PRO A 1 93 ? -0.374 18.549 1.125 1.00 84.19 93 PRO A C 1
ATOM 759 O O . PRO A 1 93 ? -0.862 17.406 1.102 1.00 84.19 93 PRO A O 1
ATOM 762 N N . PRO A 1 94 ? 0.596 18.855 2.009 1.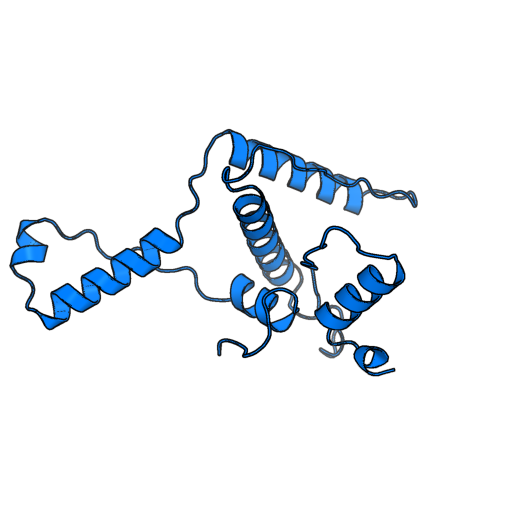00 78.19 94 PRO A N 1
ATOM 763 C CA . PRO A 1 94 ? 0.986 17.965 3.103 1.00 78.19 94 PRO A CA 1
ATOM 764 C C . PRO A 1 94 ? -0.229 17.519 3.929 1.00 78.19 94 PRO A C 1
ATOM 766 O O . PRO A 1 94 ? -1.232 18.223 3.986 1.00 78.19 94 PRO A O 1
ATOM 769 N N . SER A 1 95 ? -0.143 16.357 4.583 1.00 74.69 95 SER A N 1
ATOM 770 C CA . SER A 1 95 ? -1.186 15.762 5.450 1.00 74.69 95 SER A CA 1
ATOM 771 C C . SER A 1 95 ? -2.482 15.260 4.788 1.00 74.69 95 SER A C 1
ATOM 773 O O . SER A 1 95 ? -3.253 14.569 5.443 1.00 74.69 95 SER A O 1
ATOM 775 N N . LEU A 1 96 ? -2.684 15.460 3.480 1.00 79.06 96 LEU A N 1
ATOM 776 C CA . LEU A 1 96 ? -3.854 14.938 2.744 1.00 79.06 96 LEU A CA 1
ATOM 777 C C . LEU A 1 96 ? -3.790 13.436 2.402 1.00 79.06 96 LEU A C 1
ATOM 779 O O . LEU A 1 96 ? -4.536 12.957 1.556 1.00 79.06 96 LEU A O 1
ATOM 783 N N . GLY A 1 97 ? -2.892 12.678 3.038 1.00 81.19 97 GLY A N 1
ATOM 784 C CA . GLY A 1 97 ? -2.861 11.220 2.897 1.00 81.19 97 GLY A CA 1
ATOM 785 C C . GLY A 1 97 ? -2.380 10.700 1.536 1.00 81.19 97 GLY A C 1
ATOM 786 O O . GLY A 1 97 ? -2.748 9.591 1.160 1.00 81.19 97 GLY A O 1
ATOM 787 N N . LYS A 1 98 ? -1.546 11.453 0.802 1.00 88.69 98 LYS A N 1
ATOM 788 C CA . LYS A 1 98 ? -0.959 11.012 -0.483 1.00 88.69 98 LYS A CA 1
ATOM 789 C C . LYS A 1 98 ? -0.240 9.673 -0.364 1.00 88.69 98 LYS A C 1
ATOM 791 O O . LYS A 1 98 ? -0.635 8.702 -0.994 1.00 88.69 98 LYS A O 1
ATOM 796 N N . SER A 1 99 ? 0.776 9.615 0.499 1.00 88.50 99 SER A N 1
ATOM 797 C CA . SER A 1 99 ? 1.548 8.394 0.733 1.00 88.50 99 SER A CA 1
ATOM 798 C C . SER A 1 99 ? 0.657 7.275 1.255 1.00 88.50 99 SER A C 1
ATOM 800 O O . SER A 1 99 ? 0.832 6.138 0.861 1.00 88.50 99 SER A O 1
ATOM 802 N N . THR A 1 100 ? -0.351 7.594 2.072 1.00 89.00 100 THR A N 1
ATOM 803 C CA . THR A 1 100 ? -1.328 6.608 2.548 1.00 89.00 100 THR A CA 1
ATOM 804 C C . THR A 1 100 ? -2.156 6.023 1.404 1.00 89.00 100 THR A C 1
ATOM 806 O O . THR A 1 100 ? -2.405 4.824 1.395 1.00 89.00 100 THR A O 1
ATOM 809 N N . THR A 1 101 ? -2.562 6.848 0.437 1.00 89.62 101 THR A N 1
ATOM 810 C CA . THR A 1 101 ? -3.327 6.418 -0.742 1.00 89.62 101 THR A CA 1
ATOM 811 C C . THR A 1 101 ? -2.471 5.547 -1.657 1.00 89.62 101 THR A C 1
ATOM 813 O O . THR A 1 101 ? -2.899 4.457 -2.021 1.00 89.62 101 THR A O 1
ATOM 816 N N . VAL A 1 102 ? -1.239 5.977 -1.950 1.00 91.50 102 VAL A N 1
ATOM 817 C CA . VAL A 1 102 ? -0.289 5.223 -2.787 1.00 91.50 102 VAL A CA 1
ATOM 818 C C . VAL A 1 102 ? 0.123 3.908 -2.126 1.00 91.50 102 VAL A C 1
ATOM 820 O O . VAL A 1 102 ? 0.092 2.869 -2.777 1.00 91.50 102 VAL A O 1
ATOM 823 N N . ASP A 1 103 ? 0.444 3.923 -0.829 1.00 92.06 103 ASP A N 1
ATOM 824 C CA . ASP A 1 103 ? 0.779 2.706 -0.084 1.00 92.06 103 ASP A CA 1
ATOM 825 C C . ASP A 1 103 ? -0.430 1.753 -0.071 1.00 92.06 103 ASP A C 1
ATOM 827 O O . ASP A 1 103 ? -0.278 0.566 -0.339 1.00 92.06 103 ASP A O 1
ATOM 831 N N . ALA A 1 104 ? -1.651 2.247 0.173 1.00 91.06 104 ALA A N 1
ATOM 832 C CA . ALA A 1 104 ? -2.853 1.410 0.148 1.00 91.06 104 ALA A CA 1
ATOM 833 C C . ALA A 1 104 ? -3.122 0.797 -1.237 1.00 91.06 104 ALA A C 1
ATOM 835 O O . ALA A 1 104 ? -3.485 -0.379 -1.314 1.00 91.06 104 ALA A O 1
ATOM 836 N N . TYR A 1 105 ? -2.925 1.570 -2.309 1.00 93.06 105 TYR A N 1
ATOM 837 C CA . TYR A 1 105 ? -3.021 1.082 -3.681 1.00 93.06 105 TYR A CA 1
ATOM 838 C C . TYR A 1 105 ? -1.977 -0.007 -3.951 1.00 93.06 105 TYR A C 1
ATOM 840 O O . TYR A 1 105 ? -2.338 -1.109 -4.356 1.00 93.06 105 TYR A O 1
ATOM 848 N N . GLY A 1 106 ? -0.704 0.255 -3.644 1.00 94.56 106 GLY A N 1
ATOM 849 C CA . GLY A 1 106 ? 0.379 -0.700 -3.866 1.00 94.56 106 GLY A CA 1
ATOM 850 C C . GLY A 1 106 ? 0.195 -1.998 -3.076 1.00 94.56 106 GLY A C 1
ATOM 851 O O . GLY A 1 106 ? 0.429 -3.077 -3.608 1.00 94.56 106 GLY A O 1
ATOM 852 N N . LEU A 1 107 ? -0.257 -1.924 -1.819 1.00 94.00 107 LEU A N 1
ATOM 853 C CA . LEU A 1 107 ? -0.528 -3.118 -1.009 1.00 94.00 107 LEU A CA 1
ATOM 854 C C . LEU A 1 107 ? -1.678 -3.957 -1.584 1.00 94.00 107 LEU A C 1
ATOM 856 O O . LEU A 1 107 ? -1.658 -5.180 -1.460 1.00 94.00 107 LEU A O 1
ATOM 860 N N . ARG A 1 108 ? -2.693 -3.313 -2.175 1.00 93.81 108 ARG A N 1
ATOM 861 C CA . ARG A 1 108 ? -3.778 -4.003 -2.885 1.00 93.81 108 ARG A CA 1
ATOM 862 C C . ARG A 1 108 ? -3.248 -4.665 -4.157 1.00 93.81 108 ARG A C 1
ATOM 864 O O . ARG A 1 108 ? -3.432 -5.866 -4.304 1.00 93.81 108 ARG A O 1
ATOM 871 N N . TYR A 1 109 ? -2.553 -3.905 -5.002 1.00 95.00 109 TYR A N 1
ATOM 872 C CA . TYR A 1 109 ? -1.986 -4.398 -6.257 1.00 95.00 109 TYR A CA 1
ATOM 873 C C . TYR A 1 109 ? -1.036 -5.580 -6.026 1.00 95.00 109 TYR A C 1
ATOM 875 O O . TYR A 1 109 ? -1.135 -6.596 -6.703 1.00 95.00 109 TYR A O 1
ATOM 883 N N . HIS A 1 110 ? -0.174 -5.504 -5.004 1.00 95.56 110 HIS A N 1
ATOM 884 C CA . HIS A 1 110 ? 0.689 -6.621 -4.608 1.00 95.56 110 HIS A CA 1
ATOM 885 C C . HIS A 1 110 ? -0.121 -7.890 -4.331 1.00 95.56 110 HIS A C 1
ATOM 887 O O . HIS A 1 110 ? 0.183 -8.926 -4.907 1.00 95.56 110 HIS A O 1
ATOM 893 N N . ARG A 1 111 ? -1.156 -7.814 -3.480 1.00 95.00 111 ARG A N 1
ATOM 894 C CA . ARG A 1 111 ? -2.010 -8.975 -3.168 1.00 95.00 111 ARG A CA 1
ATOM 895 C C . ARG A 1 111 ? -2.649 -9.551 -4.426 1.00 95.00 111 ARG A C 1
ATOM 897 O O . ARG A 1 111 ? -2.546 -10.746 -4.650 1.00 95.00 111 ARG A O 1
ATOM 904 N N . GLU A 1 112 ? -3.258 -8.699 -5.247 1.00 94.75 112 GLU A N 1
ATOM 905 C CA . GLU A 1 112 ? -3.951 -9.121 -6.469 1.00 94.75 112 GLU A CA 1
ATOM 906 C C . GLU A 1 112 ? -3.012 -9.856 -7.433 1.00 94.75 112 GLU A C 1
ATOM 908 O O . GLU A 1 112 ? -3.384 -10.891 -7.975 1.00 94.75 112 GLU A O 1
ATOM 913 N N . GLN A 1 113 ? -1.779 -9.376 -7.594 1.00 95.06 113 GLN A N 1
ATOM 914 C CA . GLN A 1 113 ? -0.782 -10.006 -8.461 1.00 95.06 113 GLN A CA 1
ATOM 915 C C . GLN A 1 113 ? -0.326 -11.375 -7.940 1.00 95.06 113 GLN A C 1
ATOM 917 O O . GLN A 1 113 ? -0.184 -12.309 -8.726 1.00 95.06 113 GLN A O 1
ATOM 922 N N . ILE A 1 114 ? -0.121 -11.517 -6.626 1.00 95.50 114 ILE A N 1
ATOM 923 C CA . ILE A 1 114 ? 0.225 -12.813 -6.024 1.00 95.50 114 ILE A CA 1
ATOM 924 C C . ILE A 1 114 ? -0.962 -13.783 -6.093 1.00 95.50 114 ILE A C 1
ATOM 926 O O . ILE A 1 114 ? -0.775 -14.942 -6.455 1.00 95.50 114 ILE A O 1
ATOM 930 N N . ASP A 1 115 ? -2.180 -13.311 -5.818 1.00 94.88 115 ASP A N 1
ATOM 931 C CA . ASP A 1 115 ? -3.400 -14.125 -5.883 1.00 94.88 115 ASP A CA 1
ATOM 932 C C . ASP A 1 115 ? -3.673 -14.637 -7.311 1.00 94.88 115 ASP A C 1
ATOM 934 O O . ASP A 1 115 ? -4.162 -15.753 -7.485 1.00 94.88 115 ASP A O 1
ATOM 938 N N . GLN A 1 116 ? -3.362 -13.836 -8.337 1.00 94.81 116 GLN A N 1
ATOM 939 C CA . GLN A 1 116 ? -3.615 -14.179 -9.741 1.00 94.81 116 GLN A CA 1
ATOM 940 C C . GLN A 1 116 ? -2.500 -15.010 -10.382 1.00 94.81 116 GLN A C 1
ATOM 942 O O . GLN A 1 116 ? -2.790 -15.917 -11.161 1.00 94.81 116 GLN A O 1
ATOM 947 N N . LEU A 1 117 ? -1.236 -14.683 -10.103 1.00 94.56 117 LEU A N 1
ATOM 948 C CA . LEU A 1 117 ? -0.086 -15.220 -10.840 1.00 94.56 117 LEU A CA 1
ATOM 949 C C . LEU A 1 117 ? 0.807 -16.139 -9.998 1.00 94.56 117 LEU A C 1
ATOM 951 O O . LEU A 1 117 ? 1.743 -16.732 -10.532 1.00 94.56 117 LEU A O 1
ATOM 955 N N . GLY A 1 118 ? 0.538 -16.250 -8.697 1.00 94.50 118 GLY A N 1
ATOM 956 C CA . GLY A 1 118 ? 1.349 -17.005 -7.748 1.00 94.50 118 GLY A CA 1
ATOM 957 C C . GLY A 1 118 ? 2.521 -16.207 -7.169 1.00 94.50 118 GLY A C 1
ATOM 958 O O . GLY A 1 118 ? 2.862 -15.107 -7.615 1.00 94.50 118 GLY A O 1
ATOM 959 N N . GLU A 1 119 ? 3.157 -16.783 -6.148 1.00 94.19 119 GLU A N 1
ATOM 960 C CA . GLU A 1 119 ? 4.299 -16.178 -5.447 1.00 94.19 119 GLU A CA 1
ATOM 961 C C . GLU A 1 119 ? 5.600 -16.231 -6.260 1.00 94.19 119 GLU A C 1
ATOM 963 O O . GLU A 1 119 ? 6.434 -15.331 -6.149 1.00 94.19 119 GLU A O 1
ATOM 968 N N . TYR A 1 120 ? 5.744 -17.239 -7.116 1.00 95.38 120 TYR A N 1
ATOM 969 C CA . TYR A 1 120 ? 6.953 -17.498 -7.888 1.00 95.38 120 TYR A CA 1
ATOM 970 C C . TYR A 1 120 ? 6.712 -17.298 -9.384 1.00 95.38 120 TYR A C 1
ATOM 972 O O . TYR A 1 120 ? 5.606 -17.494 -9.899 1.00 95.38 120 TYR A O 1
ATOM 980 N N . VAL A 1 121 ? 7.736 -16.800 -10.072 1.00 93.06 121 VAL A N 1
ATOM 981 C CA . VAL A 1 121 ? 7.712 -16.555 -11.521 1.00 93.06 121 VAL A CA 1
ATOM 982 C C . VAL A 1 121 ? 8.045 -17.832 -12.292 1.00 93.06 121 VAL A C 1
ATOM 984 O O . VAL A 1 121 ? 7.629 -17.975 -13.440 1.00 93.06 121 VAL A O 1
ATOM 987 N N . ASP A 1 122 ? 8.789 -18.736 -11.669 1.00 92.94 122 ASP A N 1
ATOM 988 C CA . ASP A 1 122 ? 9.270 -19.991 -12.222 1.00 92.94 122 ASP A CA 1
ATOM 989 C C . ASP A 1 122 ? 8.703 -21.206 -11.473 1.00 92.94 122 ASP A C 1
ATOM 991 O O . ASP A 1 122 ? 8.216 -21.096 -10.352 1.00 92.94 122 ASP A O 1
ATOM 995 N N . ASP A 1 123 ? 8.798 -22.379 -12.101 1.00 90.81 123 ASP A N 1
ATOM 996 C CA . ASP A 1 123 ? 8.231 -23.629 -11.571 1.00 90.81 123 ASP A CA 1
ATOM 997 C C . ASP A 1 123 ? 9.053 -24.244 -10.421 1.00 90.81 123 ASP A C 1
ATOM 999 O O . ASP A 1 123 ? 8.585 -25.166 -9.754 1.00 90.81 123 ASP A O 1
ATOM 1003 N N . ASN A 1 124 ? 10.291 -23.781 -10.210 1.00 92.06 124 ASN A N 1
ATOM 1004 C CA . ASN A 1 124 ? 11.204 -24.309 -9.189 1.00 92.06 124 ASN A CA 1
ATOM 1005 C C . ASN A 1 124 ? 11.183 -23.502 -7.882 1.00 92.06 124 ASN A C 1
ATOM 1007 O O . ASN A 1 124 ? 11.955 -23.811 -6.976 1.00 92.06 124 ASN A O 1
ATOM 1011 N N . ASP A 1 125 ? 10.325 -22.484 -7.786 1.00 91.31 125 ASP A N 1
ATOM 1012 C CA . ASP A 1 125 ? 10.235 -21.567 -6.649 1.00 91.31 125 ASP A CA 1
ATOM 1013 C C . ASP A 1 125 ? 11.547 -20.795 -6.349 1.00 91.31 125 ASP A C 1
ATOM 1015 O O . ASP A 1 125 ? 11.793 -20.374 -5.212 1.00 91.31 125 ASP A O 1
ATOM 1019 N N . ASP A 1 126 ? 12.400 -20.567 -7.358 1.00 89.50 126 ASP A N 1
ATOM 1020 C CA . ASP A 1 126 ? 13.682 -19.864 -7.186 1.00 89.50 126 ASP A CA 1
ATOM 1021 C C . ASP A 1 126 ? 13.543 -18.340 -7.364 1.00 89.50 126 ASP A C 1
ATOM 1023 O O . ASP A 1 126 ? 14.325 -17.559 -6.804 1.00 89.50 126 ASP A O 1
ATOM 1027 N N . ILE A 1 127 ? 12.556 -17.885 -8.143 1.00 90.69 127 ILE A N 1
ATOM 1028 C CA . ILE A 1 127 ? 12.390 -16.481 -8.529 1.00 90.69 127 ILE A CA 1
ATOM 1029 C C . ILE A 1 127 ? 11.079 -15.935 -7.967 1.00 90.69 127 ILE A C 1
ATOM 1031 O O . ILE A 1 127 ? 9.997 -16.148 -8.508 1.00 90.69 127 ILE A O 1
ATOM 1035 N N . LEU A 1 128 ? 11.184 -15.140 -6.901 1.00 91.75 128 LEU A N 1
ATOM 1036 C CA . LEU A 1 128 ? 10.035 -14.453 -6.312 1.00 91.75 128 LEU A CA 1
ATOM 1037 C C . LEU A 1 128 ? 9.434 -13.414 -7.265 1.00 91.75 128 LEU A C 1
ATOM 1039 O O . LEU A 1 128 ? 10.138 -12.572 -7.834 1.00 91.75 128 LEU A O 1
ATOM 1043 N N . ARG A 1 129 ? 8.103 -13.394 -7.345 1.00 93.06 129 ARG A N 1
ATOM 1044 C CA . ARG A 1 129 ? 7.345 -12.297 -7.943 1.00 93.06 129 ARG A CA 1
ATOM 1045 C C . ARG A 1 129 ? 7.290 -11.139 -6.949 1.00 93.06 129 ARG A C 1
ATOM 1047 O O . ARG A 1 129 ? 6.733 -11.262 -5.863 1.00 93.06 129 ARG A O 1
ATOM 1054 N N . ILE A 1 130 ? 7.854 -9.993 -7.332 1.00 93.56 130 ILE A N 1
ATOM 1055 C CA . ILE A 1 130 ? 7.839 -8.760 -6.531 1.00 93.56 130 ILE A CA 1
ATOM 1056 C C . ILE A 1 130 ? 7.099 -7.671 -7.321 1.00 93.56 130 ILE A C 1
ATOM 1058 O O . ILE A 1 130 ? 7.727 -6.951 -8.097 1.00 93.56 130 ILE A O 1
ATOM 1062 N N . PRO A 1 131 ? 5.767 -7.541 -7.159 1.00 93.50 131 PRO A N 1
ATOM 1063 C CA . PRO A 1 131 ? 4.959 -6.630 -7.972 1.00 93.50 131 PRO A CA 1
ATOM 1064 C C . PRO A 1 131 ? 5.196 -5.150 -7.667 1.00 93.50 131 PRO A C 1
ATOM 1066 O O . PRO A 1 131 ? 5.001 -4.301 -8.532 1.00 93.50 131 PRO A O 1
ATOM 1069 N N . VAL A 1 132 ? 5.585 -4.823 -6.428 1.00 94.88 132 VAL A N 1
ATOM 1070 C CA . VAL A 1 132 ? 5.751 -3.435 -5.981 1.00 94.88 132 VAL A CA 1
ATOM 1071 C C . VAL A 1 132 ? 7.093 -3.235 -5.293 1.00 94.88 132 VAL A C 1
ATOM 1073 O O . VAL A 1 132 ? 7.444 -3.945 -4.353 1.00 94.88 132 VAL A O 1
ATOM 1076 N N . CYS A 1 133 ? 7.803 -2.193 -5.724 1.00 93.94 133 CYS A N 1
ATOM 1077 C CA . CYS A 1 133 ? 8.975 -1.658 -5.048 1.00 93.94 133 CYS A CA 1
ATOM 1078 C C . CYS A 1 133 ? 8.639 -0.300 -4.426 1.00 93.94 133 CYS A C 1
ATOM 1080 O O . CYS A 1 133 ? 8.372 0.670 -5.137 1.00 93.94 133 CYS A O 1
ATOM 1082 N N . ARG A 1 134 ? 8.657 -0.224 -3.090 1.00 93.12 134 ARG A N 1
ATOM 1083 C CA . ARG A 1 134 ? 8.437 1.023 -2.349 1.00 93.12 134 ARG A CA 1
ATOM 1084 C C . ARG A 1 134 ? 9.756 1.534 -1.800 1.00 93.12 134 ARG A C 1
ATOM 1086 O O . ARG A 1 134 ? 10.303 0.973 -0.853 1.00 93.12 134 ARG A O 1
ATOM 1093 N N . ILE A 1 135 ? 10.188 2.680 -2.310 1.00 91.38 135 ILE A N 1
ATOM 1094 C CA . ILE A 1 135 ? 11.340 3.427 -1.800 1.00 91.38 135 ILE A CA 1
ATOM 1095 C C . ILE A 1 135 ? 10.918 4.832 -1.369 1.00 91.38 135 ILE A C 1
ATOM 1097 O O . ILE A 1 135 ? 9.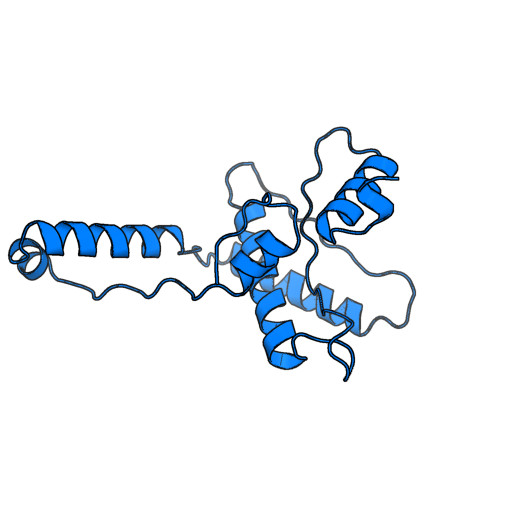938 5.385 -1.866 1.00 91.38 135 ILE A O 1
ATOM 1101 N N . THR A 1 136 ? 11.644 5.405 -0.412 1.00 86.56 136 THR A N 1
ATOM 1102 C CA . THR A 1 136 ? 11.420 6.781 0.047 1.00 86.56 136 THR A CA 1
ATOM 1103 C C . THR A 1 136 ? 12.609 7.630 -0.366 1.00 86.56 136 THR A C 1
ATOM 1105 O O . THR A 1 136 ? 13.713 7.455 0.153 1.00 86.56 136 THR A O 1
ATOM 1108 N N . LEU A 1 137 ? 12.374 8.562 -1.287 1.00 84.56 137 LEU A N 1
ATOM 1109 C CA . LEU A 1 137 ? 13.396 9.498 -1.739 1.00 84.56 137 LEU A CA 1
ATOM 1110 C C . LEU A 1 137 ? 13.471 10.681 -0.771 1.00 84.56 137 LEU A C 1
ATOM 1112 O O . LEU A 1 137 ? 12.460 11.310 -0.462 1.00 84.56 137 LEU A O 1
ATOM 1116 N N . THR A 1 138 ? 14.672 10.974 -0.287 1.00 77.88 138 THR A N 1
ATOM 1117 C CA . THR A 1 138 ? 14.975 12.206 0.451 1.00 77.88 138 THR A CA 1
ATOM 1118 C C . THR A 1 138 ? 15.484 13.275 -0.523 1.00 77.88 138 THR A C 1
ATOM 1120 O O . THR A 1 138 ? 15.854 12.958 -1.652 1.00 77.88 138 THR A O 1
ATOM 1123 N N . GLY A 1 139 ? 15.470 14.550 -0.114 1.00 71.62 139 GLY A N 1
ATOM 1124 C CA . GLY A 1 139 ? 15.670 15.703 -1.009 1.00 71.62 139 GLY A CA 1
ATOM 1125 C C . GLY A 1 139 ? 16.964 15.717 -1.838 1.00 71.62 139 GLY A C 1
ATOM 1126 O O . GLY A 1 139 ? 16.968 16.320 -2.903 1.00 71.62 139 GLY A O 1
ATOM 1127 N N . ASP A 1 140 ? 18.009 15.001 -1.410 1.00 74.25 140 ASP A N 1
ATOM 1128 C CA . ASP A 1 140 ? 19.330 14.975 -2.058 1.00 74.25 140 ASP A CA 1
ATOM 1129 C C . ASP A 1 140 ? 19.693 13.591 -2.638 1.00 74.25 140 ASP A C 1
ATOM 1131 O O . ASP A 1 140 ? 20.849 13.156 -2.601 1.00 74.25 140 ASP A O 1
ATOM 1135 N N . VAL A 1 141 ? 18.713 12.835 -3.148 1.00 79.94 141 VAL A N 1
ATOM 1136 C CA . VAL A 1 141 ? 18.999 11.529 -3.765 1.00 79.94 141 VAL A CA 1
ATOM 1137 C C . VAL A 1 141 ? 19.764 11.699 -5.083 1.00 79.94 141 VAL A C 1
ATOM 1139 O O . VAL A 1 141 ? 19.257 12.210 -6.078 1.00 79.94 141 VAL A O 1
ATOM 1142 N N . THR A 1 142 ? 20.996 11.188 -5.107 1.00 87.69 142 THR A N 1
ATOM 1143 C CA . THR A 1 142 ? 21.764 10.973 -6.343 1.00 87.69 142 THR A CA 1
ATOM 1144 C C . THR A 1 142 ? 21.280 9.715 -7.071 1.00 87.69 142 THR A C 1
ATOM 1146 O O . THR A 1 142 ? 20.713 8.820 -6.449 1.00 87.69 142 THR A O 1
ATOM 1149 N N . ILE A 1 143 ? 21.581 9.569 -8.368 1.00 88.56 143 ILE A N 1
ATOM 1150 C CA . ILE A 1 143 ? 21.300 8.323 -9.119 1.00 88.56 143 ILE A CA 1
ATOM 1151 C C . ILE A 1 143 ? 21.922 7.103 -8.417 1.00 88.56 143 ILE A C 1
ATOM 1153 O O . ILE A 1 143 ? 21.293 6.054 -8.300 1.00 88.56 143 ILE A O 1
ATOM 1157 N N . LYS A 1 144 ? 23.141 7.252 -7.877 1.00 87.19 144 LYS A N 1
ATOM 1158 C CA . LYS A 1 144 ? 23.789 6.206 -7.075 1.00 87.19 144 LYS A CA 1
ATOM 1159 C C . LYS A 1 144 ? 22.978 5.880 -5.816 1.00 87.19 144 LYS A C 1
ATOM 1161 O O . LYS A 1 144 ? 22.788 4.708 -5.511 1.00 87.19 144 LYS A O 1
ATOM 1166 N N . GLY A 1 145 ? 22.489 6.902 -5.113 1.00 87.00 145 GLY A N 1
ATOM 1167 C CA . GLY A 1 145 ? 21.636 6.739 -3.935 1.00 87.00 145 GLY A CA 1
ATOM 1168 C C . GLY A 1 145 ? 20.314 6.037 -4.255 1.00 87.00 145 GLY A C 1
ATOM 1169 O O . GLY A 1 145 ? 19.907 5.150 -3.511 1.00 87.00 145 GLY A O 1
ATOM 1170 N N . LEU A 1 146 ? 19.690 6.359 -5.391 1.00 88.69 146 LEU A N 1
ATOM 1171 C CA . LEU A 1 146 ? 18.493 5.671 -5.881 1.00 88.69 146 LEU A CA 1
ATOM 1172 C C . LEU A 1 146 ? 18.766 4.179 -6.116 1.00 88.69 146 LEU A C 1
ATOM 1174 O O . LEU A 1 146 ? 18.031 3.333 -5.610 1.00 88.69 146 LEU A O 1
ATOM 1178 N N . HIS A 1 147 ? 19.840 3.844 -6.838 1.00 88.44 147 HIS A N 1
ATOM 1179 C CA . HIS A 1 147 ? 20.220 2.447 -7.066 1.00 88.44 147 HIS A CA 1
ATOM 1180 C C . HIS A 1 147 ? 20.514 1.712 -5.755 1.00 88.44 147 HIS A C 1
ATOM 1182 O O . HIS A 1 147 ? 20.098 0.570 -5.590 1.00 88.44 147 HIS A O 1
ATOM 1188 N N . GLN A 1 148 ? 21.172 2.372 -4.798 1.00 87.12 148 GLN A N 1
ATOM 1189 C CA . GLN A 1 148 ? 21.437 1.788 -3.487 1.00 87.12 148 GLN A CA 1
ATOM 1190 C C . GLN A 1 148 ? 20.140 1.488 -2.723 1.00 87.12 148 GLN A C 1
ATOM 1192 O O . GLN A 1 148 ? 20.019 0.409 -2.152 1.00 87.12 148 GLN A O 1
ATOM 1197 N N . GLN A 1 149 ? 19.150 2.386 -2.758 1.00 88.25 149 GLN A N 1
ATOM 1198 C CA . GLN A 1 149 ? 17.839 2.133 -2.150 1.00 88.25 149 GLN A CA 1
ATOM 1199 C C . GLN A 1 149 ? 17.083 0.986 -2.832 1.00 88.25 149 GLN A C 1
ATOM 1201 O O . GLN A 1 149 ? 16.439 0.198 -2.144 1.00 88.25 149 GLN A O 1
ATOM 1206 N N . LEU A 1 150 ? 17.176 0.862 -4.160 1.00 89.81 150 LEU A N 1
ATOM 1207 C CA . LEU A 1 150 ? 16.597 -0.272 -4.886 1.00 89.81 150 LEU A CA 1
ATOM 1208 C C . LEU A 1 150 ? 17.268 -1.591 -4.482 1.00 89.81 150 LEU A C 1
ATOM 1210 O O . LEU A 1 150 ? 16.580 -2.566 -4.188 1.00 89.81 150 LEU A O 1
ATOM 1214 N N . PHE A 1 151 ? 18.601 -1.629 -4.416 1.00 88.62 151 PHE A N 1
ATOM 1215 C CA . PHE A 1 151 ? 19.325 -2.825 -3.979 1.00 88.62 151 PHE A CA 1
ATOM 1216 C C . PHE A 1 151 ? 19.016 -3.201 -2.532 1.00 88.62 151 PHE A C 1
ATOM 1218 O O . PHE A 1 151 ? 18.870 -4.387 -2.239 1.00 88.62 151 PHE A O 1
ATOM 1225 N N . GLU A 1 152 ? 18.876 -2.209 -1.652 1.00 87.69 152 GLU A N 1
ATOM 1226 C CA . GLU A 1 152 ? 18.452 -2.422 -0.269 1.00 87.69 152 GLU A CA 1
ATOM 1227 C C . GLU A 1 152 ? 17.037 -3.009 -0.216 1.00 87.69 152 GLU A C 1
ATOM 1229 O O . GLU A 1 152 ? 16.808 -3.987 0.494 1.00 87.69 152 GLU A O 1
ATOM 1234 N N . PHE A 1 153 ? 16.108 -2.479 -1.024 1.00 91.38 153 PHE A N 1
ATOM 1235 C CA . PHE A 1 153 ? 14.736 -2.980 -1.085 1.00 91.38 153 PHE A CA 1
ATOM 1236 C C . PHE A 1 153 ? 14.694 -4.471 -1.435 1.00 91.38 153 PHE A C 1
ATOM 1238 O O . PHE A 1 153 ? 14.044 -5.243 -0.731 1.00 91.38 153 PHE A O 1
ATOM 1245 N N . TYR A 1 154 ? 15.425 -4.886 -2.472 1.00 89.00 154 TYR A N 1
ATOM 1246 C CA . TYR A 1 154 ? 15.475 -6.281 -2.925 1.00 89.00 154 TYR A CA 1
ATOM 1247 C C . TYR A 1 154 ? 16.415 -7.180 -2.104 1.00 89.00 154 TYR A C 1
ATOM 1249 O O . TYR A 1 154 ? 16.632 -8.330 -2.480 1.00 89.00 154 TYR A O 1
ATOM 1257 N N . ALA A 1 155 ? 17.020 -6.670 -1.024 1.00 83.38 155 ALA A N 1
ATOM 1258 C CA . ALA A 1 155 ? 18.062 -7.362 -0.262 1.00 83.38 155 ALA A CA 1
ATOM 1259 C C . ALA A 1 155 ? 19.214 -7.902 -1.143 1.00 83.38 155 ALA A C 1
ATOM 1261 O O . ALA A 1 155 ? 19.862 -8.900 -0.808 1.00 83.38 155 ALA A O 1
ATOM 1262 N N . HIS A 1 156 ? 19.507 -7.226 -2.258 1.00 73.25 156 HIS A N 1
ATOM 1263 C CA . HIS A 1 156 ? 20.444 -7.701 -3.272 1.00 73.25 156 HIS A CA 1
ATOM 1264 C C . HIS A 1 156 ? 21.861 -7.873 -2.679 1.00 73.25 156 HIS A C 1
ATOM 1266 O O . HIS A 1 156 ? 22.300 -7.025 -1.892 1.00 73.25 156 HIS A O 1
ATOM 1272 N N . PRO A 1 157 ? 22.628 -8.924 -3.038 1.00 65.94 157 PRO A N 1
ATOM 1273 C CA . PRO A 1 157 ? 23.972 -9.155 -2.491 1.00 65.94 157 PRO A CA 1
ATOM 1274 C C . PRO A 1 157 ? 24.932 -7.971 -2.683 1.00 65.94 157 PRO A C 1
ATOM 1276 O O . PRO A 1 157 ? 25.743 -7.676 -1.806 1.00 65.94 157 PRO A O 1
ATOM 1279 N N . ALA A 1 158 ? 24.777 -7.232 -3.788 1.00 61.25 158 ALA A N 1
ATOM 1280 C CA . ALA A 1 158 ? 25.552 -6.023 -4.085 1.00 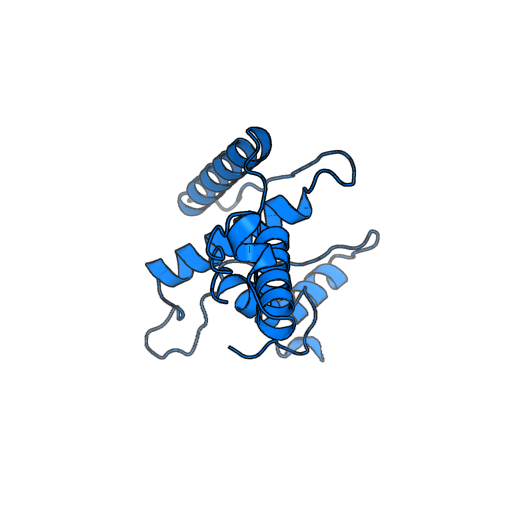61.25 158 ALA A CA 1
ATOM 1281 C C . ALA A 1 158 ? 25.317 -4.850 -3.108 1.00 61.25 158 ALA A C 1
ATOM 1283 O O . ALA A 1 158 ? 25.998 -3.839 -3.221 1.00 61.25 158 ALA A O 1
ATOM 1284 N N . ARG A 1 159 ? 24.413 -4.968 -2.121 1.00 60.12 159 ARG A N 1
ATOM 1285 C CA . ARG A 1 159 ? 24.235 -3.957 -1.060 1.00 60.12 159 ARG A CA 1
ATOM 1286 C C . ARG A 1 159 ? 25.488 -3.740 -0.195 1.00 60.12 159 ARG A C 1
ATOM 1288 O O . ARG A 1 159 ? 25.597 -2.714 0.466 1.00 60.12 159 ARG A O 1
ATOM 1295 N N . ARG A 1 160 ? 26.400 -4.726 -0.153 1.00 54.22 160 ARG A N 1
ATOM 1296 C CA . ARG A 1 160 ? 27.640 -4.713 0.654 1.00 54.22 160 ARG A CA 1
ATOM 1297 C C . ARG A 1 160 ? 28.918 -4.478 -0.167 1.00 54.22 160 ARG A C 1
ATOM 1299 O O . ARG A 1 160 ? 29.998 -4.576 0.410 1.00 54.22 160 ARG A O 1
ATOM 1306 N N . ALA A 1 161 ? 28.796 -4.258 -1.478 1.00 49.38 161 ALA A N 1
ATOM 1307 C CA . ALA A 1 161 ? 29.926 -4.096 -2.395 1.00 49.38 161 ALA A CA 1
ATOM 1308 C C . ALA A 1 161 ? 30.371 -2.632 -2.527 1.00 49.38 161 ALA A C 1
ATOM 1310 O O . ALA A 1 161 ? 29.500 -1.734 -2.456 1.00 49.38 161 ALA A O 1
#

Solvent-accessible surface area (backbone atoms only — not comparable to full-atom values): 10087 Å² total; per-residue (Å²): 136,77,84,66,93,63,57,88,46,26,46,68,35,45,49,48,68,35,69,50,82,77,71,66,77,62,82,89,70,50,76,67,57,57,67,70,44,53,76,65,58,42,52,49,53,51,51,43,46,49,56,28,58,77,65,63,75,82,83,42,74,67,56,51,52,52,49,53,56,50,49,56,50,51,55,53,46,72,70,47,89,57,94,78,70,82,82,88,86,91,86,75,70,87,90,73,46,62,68,59,51,52,51,53,49,47,36,49,52,35,41,52,48,36,75,74,64,42,62,34,76,47,96,80,68,80,41,74,59,76,83,67,86,63,76,83,86,58,100,83,66,44,75,67,50,49,51,50,50,52,30,48,21,70,66,37,81,69,65,81,110

Secondary structure (DSSP, 8-state):
-PPPSS-TTSHHHHHHHHHSPPPPPPP---HHHHHHS-HHHHHHHHHHHHHHHHT-----HHHHHHHHHHHHHHHHHHS--SS----------TTS-HHHHHHHHHHHHHHHHHHHH-SBSSTTS-SB----------TT--HHHHHHHHHHHTT-GGGG-

Sequence (161 aa):
MIKPDTGPSTYEWWKYLAERPSPVRPERLSMAQIRALDTVARRDYGRQRRRWHESILLRTPQVVRANEQLDDLLEANEDAVTRVRAAAAIDAPPSLGKSTTVDAYGLRYHREQIDQLGEYVDDNDDILRIPVCRITLTGDVTIKGLHQQLFEFYAHPARRA

Foldseek 3Di:
DDQDPDDPQAQSNLCCLLPDDQQDDDDDDDPVRLVVDDPVRNVVSVVSNVSNVVRDDPPDPVLVVVLVVVVVLVVCQVPDPDPDRDDDDDDDDPPPCRVVSVSVSQSPVQNVCCVPCNQAPDPVRPHGDRPDRDDDDDPDQDPVNVVLSSCRRHVPPVVVD

Organism: NCBI:txid36807

pLDDT: mean 87.47, std 9.03, range [49.38, 96.75]

Radius of gyration: 19.93 Å; Cα contacts (8 Å, |Δi|>4): 102; chains: 1; bounding box: 56×44×60 Å

Mean predicted aligned error: 6.65 Å